Protein AF-A0A8S3W5F3-F1 (afdb_monomer)

Solvent-accessible surface area (backbone atoms only — not comparable to full-atom values): 9798 Å² total; per-residue (Å²): 136,84,50,76,42,64,75,57,89,51,66,69,53,31,50,52,40,45,51,46,47,21,62,33,65,76,32,86,85,64,74,81,56,98,83,39,64,45,53,52,84,30,39,57,70,90,41,45,46,70,46,100,84,68,50,79,43,72,46,90,80,61,59,65,74,47,73,80,44,84,74,94,77,76,85,91,75,77,82,85,77,89,76,90,74,84,86,82,89,80,86,87,83,91,84,91,84,81,88,82,88,87,78,86,87,87,85,83,82,86,84,85,88,85,79,89,84,80,89,81,88,86,88,81,90,80,91,81,91,80,80,91,86,130

InterPro domains:
  IPR006612 THAP-type zinc finger [PF05485] (5-64)
  IPR00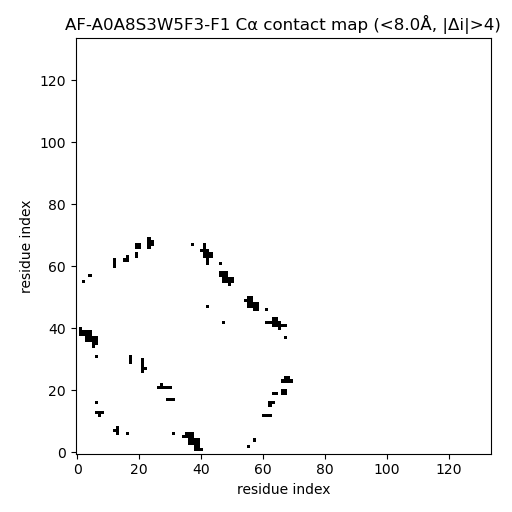6612 THAP-type zinc finger [PS50950] (1-67)
  IPR006612 THAP-type zinc finger [SM00692] (4-72)
  IPR026516 THAP domain-containing protein 1/10 [PTHR46600] (5-111)

Radius of gyration: 31.36 Å; Cα contacts (8 Å, |Δi|>4): 86; chains: 1; bounding box: 31×104×74 Å

Secondary structure (DSSP, 8-state):
---EEEPPSSHHHHHHHHHHHHHHHT-TT----TT-EEEGGGS-GGGEEE-TTS-EEEPTT----S-SS--S--------------------------------------------------------------

Structure (mmCIF, N/CA/C/O backbone):
data_AF-A0A8S3W5F3-F1
#
_entry.id   AF-A0A8S3W5F3-F1
#
loop_
_atom_site.group_PDB
_atom_site.id
_atom_site.type_symbol
_atom_site.label_atom_id
_atom_site.label_alt_id
_atom_site.label_comp_id
_atom_site.label_asym_id
_atom_site.label_entity_id
_atom_site.label_seq_id
_atom_site.pdbx_PDB_ins_code
_atom_site.Cartn_x
_atom_site.Cartn_y
_atom_site.Cartn_z
_atom_site.occupancy
_atom_site.B_iso_or_equiv
_atom_site.auth_seq_id
_atom_site.auth_comp_id
_atom_site.auth_asym_id
_atom_site.auth_atom_id
_atom_site.pdbx_PDB_model_num
ATOM 1 N N . MET A 1 1 ? 7.568 0.362 19.322 1.00 64.50 1 MET A N 1
ATOM 2 C CA . MET A 1 1 ? 7.211 -0.953 18.745 1.00 64.50 1 MET A CA 1
ATOM 3 C C . MET A 1 1 ? 6.648 -0.724 17.354 1.00 64.50 1 MET A C 1
ATOM 5 O O . MET A 1 1 ? 5.759 0.108 17.210 1.00 64.50 1 MET A O 1
ATOM 9 N N . PHE A 1 2 ? 7.200 -1.380 16.338 1.00 82.56 2 PHE A N 1
ATOM 10 C CA . PHE A 1 2 ? 6.720 -1.252 14.961 1.00 82.56 2 PHE A CA 1
ATOM 11 C C . PHE A 1 2 ? 5.567 -2.232 14.721 1.00 82.56 2 PHE A C 1
ATOM 13 O O . PHE A 1 2 ? 5.561 -3.313 15.300 1.00 82.56 2 PHE A O 1
ATOM 20 N N . ALA A 1 3 ? 4.583 -1.847 13.906 1.00 89.94 3 ALA A N 1
ATOM 21 C CA . ALA A 1 3 ? 3.562 -2.771 13.407 1.00 89.94 3 ALA A CA 1
ATOM 22 C C . ALA A 1 3 ? 3.916 -3.195 11.977 1.00 89.94 3 ALA A C 1
ATOM 24 O O . ALA A 1 3 ? 4.523 -2.415 11.245 1.00 89.94 3 ALA A O 1
ATOM 25 N N . TRP A 1 4 ? 3.529 -4.404 11.574 1.00 92.50 4 TRP A N 1
ATOM 26 C CA . TRP A 1 4 ? 3.775 -4.942 10.234 1.00 92.50 4 TRP A CA 1
ATOM 27 C C . TRP A 1 4 ? 2.449 -5.139 9.511 1.00 92.50 4 TRP A C 1
ATOM 29 O O . TRP A 1 4 ? 1.541 -5.782 10.037 1.00 92.50 4 TRP A O 1
ATOM 39 N N . TYR A 1 5 ? 2.347 -4.598 8.302 1.00 93.44 5 TYR A N 1
ATOM 40 C CA . TYR A 1 5 ? 1.150 -4.672 7.475 1.00 93.44 5 TYR A CA 1
ATOM 41 C C . TYR A 1 5 ? 1.417 -5.524 6.243 1.00 93.44 5 TYR A C 1
ATOM 43 O O . TYR A 1 5 ? 2.363 -5.267 5.500 1.00 93.44 5 TYR A O 1
ATOM 51 N N . ARG A 1 6 ? 0.579 -6.541 6.033 1.00 94.88 6 ARG A N 1
ATOM 52 C CA . ARG A 1 6 ? 0.572 -7.331 4.798 1.00 94.88 6 ARG A CA 1
ATOM 53 C C . ARG A 1 6 ? -0.024 -6.518 3.658 1.00 94.88 6 ARG A C 1
ATOM 55 O O . ARG A 1 6 ? -0.775 -5.570 3.892 1.00 94.88 6 ARG A O 1
ATOM 62 N N . PHE A 1 7 ? 0.288 -6.937 2.439 1.00 94.88 7 PHE A N 1
ATOM 63 C CA . PHE A 1 7 ? -0.340 -6.377 1.254 1.00 94.88 7 PHE A CA 1
ATOM 64 C C . PHE A 1 7 ? -1.867 -6.561 1.309 1.00 94.88 7 PHE A C 1
ATOM 66 O O . PHE A 1 7 ? -2.346 -7.614 1.743 1.00 94.88 7 PHE A O 1
ATOM 73 N N . PRO A 1 8 ? -2.639 -5.532 0.924 1.00 93.69 8 PRO A N 1
ATOM 74 C CA . PRO A 1 8 ? -4.093 -5.581 0.964 1.00 93.69 8 PRO A CA 1
ATOM 75 C C . PRO A 1 8 ? -4.650 -6.516 -0.115 1.00 93.69 8 PRO A C 1
ATOM 77 O O . PRO A 1 8 ? -4.033 -6.712 -1.155 1.00 93.69 8 PRO A O 1
ATOM 80 N N . ALA A 1 9 ? -5.846 -7.056 0.124 1.00 92.94 9 ALA A N 1
ATOM 81 C CA . ALA A 1 9 ? -6.561 -7.882 -0.855 1.00 92.94 9 ALA A CA 1
ATOM 82 C C . ALA A 1 9 ? -7.166 -7.062 -2.008 1.00 92.94 9 ALA A C 1
ATOM 84 O O . ALA A 1 9 ? -7.471 -7.611 -3.062 1.00 92.94 9 ALA A O 1
ATOM 85 N N . ASP A 1 10 ? -7.366 -5.758 -1.799 1.00 95.56 10 ASP A N 1
ATOM 86 C CA . ASP A 1 10 ? -7.850 -4.859 -2.842 1.00 95.56 10 ASP A CA 1
ATOM 87 C C . ASP A 1 10 ? -6.776 -4.706 -3.936 1.00 95.56 10 ASP A C 1
ATOM 89 O O . ASP A 1 10 ? -5.669 -4.255 -3.618 1.00 95.56 10 ASP A O 1
ATOM 93 N N . PRO A 1 11 ? -7.077 -5.051 -5.203 1.00 95.38 11 PRO A N 1
ATOM 94 C CA . PRO A 1 11 ? -6.079 -5.085 -6.269 1.00 95.38 11 PRO A CA 1
ATOM 95 C C . PRO A 1 11 ? -5.517 -3.695 -6.587 1.00 95.38 11 PRO A C 1
ATOM 97 O O . PRO A 1 11 ? -4.331 -3.559 -6.875 1.00 95.38 11 PRO A O 1
ATOM 100 N N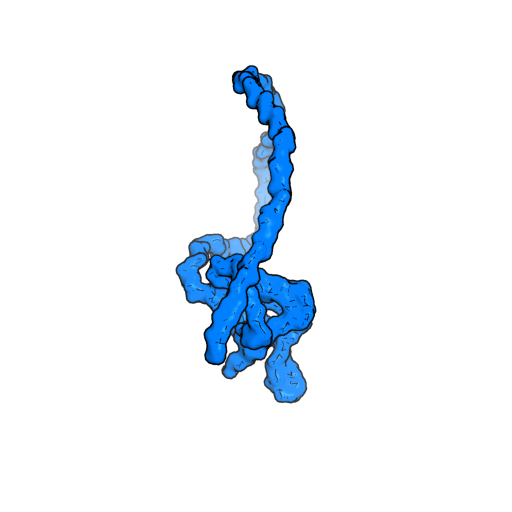 . VAL A 1 12 ? -6.327 -2.642 -6.458 1.00 96.12 12 VAL A N 1
ATOM 101 C CA . VAL A 1 12 ? -5.905 -1.269 -6.760 1.00 96.12 12 VAL A CA 1
ATOM 102 C C . VAL A 1 12 ? -4.904 -0.789 -5.716 1.00 96.12 12 VAL A C 1
ATOM 104 O O . VAL A 1 12 ? -3.864 -0.214 -6.044 1.00 96.12 12 VAL A O 1
ATOM 107 N N . ILE A 1 13 ? -5.190 -1.021 -4.436 1.00 95.75 13 ILE A N 1
ATOM 108 C CA . ILE A 1 13 ? -4.268 -0.629 -3.365 1.00 95.75 13 ILE A CA 1
ATOM 109 C C . ILE A 1 13 ? -3.026 -1.526 -3.371 1.00 95.75 13 ILE A C 1
ATOM 111 O O . ILE A 1 13 ? -1.918 -1.034 -3.151 1.00 95.75 13 ILE A O 1
ATOM 115 N N . PHE A 1 14 ? -3.183 -2.810 -3.694 1.00 95.38 14 PHE A N 1
ATOM 116 C CA . PHE A 1 14 ? -2.081 -3.753 -3.858 1.00 95.38 14 PHE A CA 1
ATOM 117 C C . PHE A 1 14 ? -1.086 -3.295 -4.931 1.00 95.38 14 PHE A C 1
ATOM 119 O O . PHE A 1 14 ? 0.123 -3.262 -4.683 1.00 95.38 14 PHE A O 1
ATOM 126 N N . GLU A 1 15 ? -1.577 -2.887 -6.103 1.00 95.69 15 GLU A N 1
ATOM 127 C CA . GLU A 1 15 ? -0.740 -2.357 -7.182 1.00 95.69 15 GLU A CA 1
ATOM 128 C C . GLU A 1 15 ? -0.024 -1.075 -6.760 1.00 95.69 15 GLU A C 1
ATOM 130 O O . GLU A 1 15 ? 1.174 -0.935 -7.003 1.00 95.69 15 GLU A O 1
ATOM 135 N N . ARG A 1 16 ? -0.708 -0.168 -6.051 1.00 95.25 16 ARG A N 1
ATOM 136 C CA . ARG A 1 16 ? -0.089 1.065 -5.534 1.00 95.25 16 ARG A CA 1
ATOM 137 C C . ARG A 1 16 ? 1.051 0.776 -4.564 1.00 95.25 16 ARG A C 1
ATOM 139 O O . ARG A 1 16 ? 2.107 1.400 -4.658 1.00 95.25 16 ARG A O 1
ATOM 146 N N . TRP A 1 17 ? 0.861 -0.170 -3.645 1.00 95.44 17 TRP A N 1
ATOM 147 C CA . TRP A 1 17 ? 1.924 -0.593 -2.732 1.00 95.44 17 TRP A CA 1
ATOM 148 C C . TRP A 1 17 ? 3.084 -1.209 -3.507 1.00 95.44 17 TRP A C 1
ATOM 150 O O . TRP A 1 17 ? 4.234 -0.841 -3.285 1.00 95.44 17 TRP A O 1
ATOM 160 N N . THR A 1 18 ? 2.780 -2.096 -4.454 1.00 94.69 18 THR A N 1
ATOM 161 C CA . THR A 1 18 ? 3.783 -2.776 -5.280 1.00 94.69 18 THR A CA 1
ATOM 162 C C . THR A 1 18 ? 4.607 -1.772 -6.079 1.00 94.69 18 THR A C 1
ATOM 164 O O . THR A 1 18 ? 5.832 -1.833 -6.050 1.00 94.69 18 THR A O 1
ATOM 167 N N . ALA A 1 19 ? 3.963 -0.792 -6.714 1.00 93.56 19 ALA A N 1
ATOM 168 C CA . ALA A 1 19 ? 4.633 0.273 -7.449 1.00 93.56 19 ALA A CA 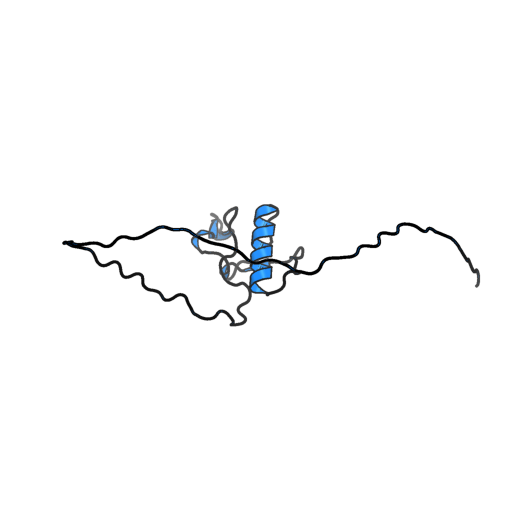1
ATOM 169 C C . ALA A 1 19 ? 5.577 1.088 -6.552 1.00 93.56 19 ALA A C 1
ATOM 171 O O . ALA A 1 19 ? 6.717 1.342 -6.934 1.00 93.56 19 ALA A O 1
ATOM 172 N N . LYS A 1 20 ? 5.147 1.439 -5.332 1.00 92.81 20 LYS A N 1
ATOM 173 C CA . LYS A 1 20 ? 5.998 2.144 -4.358 1.00 92.81 20 LYS A CA 1
ATOM 174 C C . LYS A 1 20 ? 7.212 1.320 -3.937 1.00 92.81 20 LYS A C 1
ATOM 176 O O . LYS A 1 20 ? 8.301 1.874 -3.788 1.00 92.81 20 LYS A O 1
ATOM 181 N N . VAL A 1 21 ? 7.044 0.010 -3.773 1.00 92.25 21 VAL A N 1
ATOM 182 C CA . VAL A 1 21 ? 8.147 -0.886 -3.414 1.00 92.25 21 VAL A CA 1
ATOM 183 C C . VAL A 1 21 ? 9.129 -1.033 -4.567 1.00 92.25 21 VAL A C 1
ATOM 185 O O . VAL A 1 21 ? 10.324 -0.865 -4.350 1.00 92.25 21 VAL A O 1
ATOM 188 N N . ARG A 1 22 ? 8.638 -1.277 -5.787 1.00 92.38 22 ARG A N 1
ATOM 189 C CA . ARG A 1 22 ? 9.465 -1.356 -7.000 1.00 92.38 22 ARG A CA 1
ATOM 190 C C . ARG A 1 22 ? 10.274 -0.084 -7.206 1.00 92.38 22 ARG A C 1
ATOM 192 O O . ARG A 1 22 ? 11.466 -0.168 -7.463 1.00 92.38 22 ARG A O 1
ATOM 199 N N . LEU A 1 23 ? 9.636 1.075 -7.026 1.00 90.00 23 LEU A N 1
ATOM 200 C CA . LEU A 1 23 ? 10.304 2.371 -7.104 1.00 90.00 23 LEU A CA 1
ATOM 201 C C . LEU A 1 23 ? 11.389 2.506 -6.032 1.00 90.00 23 LEU A C 1
ATOM 203 O O . LEU A 1 23 ? 12.499 2.905 -6.345 1.00 90.00 23 LEU A O 1
ATOM 207 N N . SER A 1 24 ? 11.090 2.128 -4.786 1.00 89.06 24 SER A N 1
ATOM 208 C CA . SER A 1 24 ? 12.064 2.206 -3.687 1.00 89.06 24 SER A CA 1
ATOM 209 C C . SER A 1 24 ? 13.250 1.253 -3.865 1.00 89.06 24 SER A C 1
ATOM 211 O O . SER A 1 24 ? 14.315 1.510 -3.325 1.00 89.06 24 SER A O 1
ATOM 213 N N . ARG A 1 25 ? 13.056 0.126 -4.560 1.00 88.62 25 ARG A N 1
ATOM 214 C CA . ARG A 1 25 ? 14.089 -0.892 -4.811 1.00 88.62 25 ARG A CA 1
ATOM 215 C C . ARG A 1 25 ? 14.815 -0.716 -6.140 1.00 88.62 25 ARG A C 1
ATOM 217 O O . ARG A 1 25 ? 15.728 -1.485 -6.408 1.00 88.62 25 ARG A O 1
ATOM 224 N N . GLU A 1 26 ? 14.348 0.205 -6.983 1.00 89.44 26 GLU A N 1
ATOM 225 C CA . GLU A 1 26 ? 14.764 0.324 -8.387 1.00 89.44 26 GLU A CA 1
ATOM 226 C C . GLU A 1 26 ? 14.619 -1.003 -9.165 1.00 89.44 26 GLU A C 1
ATOM 228 O O . GLU A 1 26 ? 15.349 -1.300 -10.106 1.00 89.44 26 GLU A O 1
ATOM 233 N N . GLU A 1 27 ? 13.633 -1.820 -8.783 1.00 91.50 27 GLU A N 1
ATOM 234 C CA . GLU A 1 27 ? 13.462 -3.193 -9.261 1.00 91.50 27 GLU A CA 1
ATOM 235 C C . GLU A 1 27 ? 12.060 -3.364 -9.856 1.00 91.50 27 GLU A C 1
ATOM 237 O O . GLU A 1 27 ? 11.089 -3.671 -9.163 1.00 91.50 27 GLU A O 1
ATOM 242 N N . SER A 1 28 ? 11.931 -3.138 -11.165 1.00 91.44 28 SER A N 1
ATOM 243 C CA . SER A 1 28 ? 10.635 -3.118 -11.868 1.00 91.44 28 SER A CA 1
ATOM 244 C C . SER A 1 28 ? 9.918 -4.472 -11.906 1.00 91.44 28 SER A C 1
ATOM 246 O O . SER A 1 28 ? 8.690 -4.521 -11.991 1.00 91.44 28 SER A O 1
ATOM 248 N N . TRP A 1 29 ? 10.672 -5.566 -11.825 1.00 92.31 29 TRP A N 1
ATOM 249 C CA . TRP A 1 29 ? 10.181 -6.944 -11.891 1.00 92.31 29 TRP A CA 1
ATOM 250 C C . TRP A 1 29 ? 9.812 -7.524 -10.522 1.00 92.31 29 TRP A C 1
ATOM 252 O O . TRP A 1 29 ? 9.277 -8.631 -10.441 1.00 92.31 29 TRP A O 1
ATOM 262 N N . TRP A 1 30 ? 10.076 -6.793 -9.436 1.00 94.12 30 TRP A N 1
ATOM 263 C CA . TRP A 1 30 ? 9.765 -7.262 -8.095 1.00 94.12 30 TRP A CA 1
ATOM 264 C C . TRP A 1 30 ? 8.260 -7.435 -7.888 1.00 94.12 30 TRP A C 1
ATOM 266 O O . TRP A 1 30 ? 7.464 -6.581 -8.280 1.00 94.12 30 TRP A O 1
ATOM 276 N N . ASN A 1 31 ? 7.868 -8.502 -7.197 1.00 94.00 31 ASN A N 1
ATOM 277 C CA . ASN A 1 31 ? 6.496 -8.707 -6.755 1.00 94.00 31 ASN A CA 1
ATOM 278 C C . ASN A 1 31 ? 6.450 -9.134 -5.285 1.00 94.00 31 ASN A C 1
ATOM 280 O O . ASN A 1 31 ? 7.304 -9.913 -4.843 1.00 94.00 31 ASN A O 1
ATOM 284 N N . PRO A 1 32 ? 5.440 -8.671 -4.529 1.00 93.56 32 PRO A N 1
ATOM 285 C CA . PRO A 1 32 ? 5.232 -9.135 -3.169 1.00 93.56 32 PRO A CA 1
ATOM 286 C C . PRO A 1 32 ? 4.861 -10.622 -3.162 1.00 93.56 32 PRO A C 1
ATOM 288 O O . PRO A 1 32 ? 4.101 -11.105 -4.000 1.00 93.56 32 PRO A O 1
ATOM 291 N N . ARG A 1 33 ? 5.396 -11.350 -2.183 1.00 92.88 33 ARG A N 1
ATOM 292 C CA . ARG A 1 33 ? 4.980 -12.716 -1.842 1.00 92.88 33 ARG A CA 1
ATOM 293 C C . ARG A 1 33 ? 3.873 -12.668 -0.788 1.00 92.88 33 ARG A C 1
ATOM 295 O O . ARG A 1 33 ? 3.624 -11.627 -0.186 1.00 92.88 33 ARG A O 1
ATOM 302 N N . GLU A 1 34 ? 3.270 -13.817 -0.495 1.00 89.81 34 GLU A N 1
ATOM 303 C CA . GLU A 1 34 ? 2.192 -13.954 0.501 1.00 89.81 34 GLU A CA 1
ATOM 304 C C . GLU A 1 34 ? 2.543 -13.362 1.881 1.00 89.81 34 GLU A C 1
ATOM 306 O O . GLU A 1 34 ? 1.696 -12.805 2.580 1.00 89.81 34 GLU A O 1
ATOM 311 N N . HIS A 1 35 ? 3.816 -13.443 2.270 1.00 91.06 35 HIS A N 1
ATOM 312 C CA . HIS A 1 35 ? 4.309 -12.946 3.556 1.00 91.06 35 HIS A CA 1
ATOM 313 C C . HIS A 1 35 ? 5.074 -11.622 3.447 1.00 91.06 35 HIS A C 1
ATOM 315 O O . HIS A 1 35 ? 5.740 -11.216 4.398 1.00 91.06 35 HIS A O 1
ATOM 321 N N . SER A 1 36 ? 4.996 -10.933 2.306 1.00 92.50 36 SER A N 1
ATOM 322 C CA . SER A 1 36 ? 5.566 -9.595 2.178 1.00 92.50 36 SER A CA 1
ATOM 323 C C . SER A 1 36 ? 4.817 -8.620 3.085 1.00 92.50 36 SER A C 1
ATOM 325 O O . SER A 1 36 ? 3.588 -8.528 3.062 1.00 92.50 36 SER A O 1
ATOM 327 N N . VAL A 1 37 ? 5.579 -7.891 3.898 1.00 94.06 37 VAL A N 1
ATOM 328 C CA . VAL A 1 37 ? 5.058 -6.929 4.870 1.00 94.06 37 VAL A CA 1
ATOM 329 C C . VAL A 1 37 ? 5.797 -5.604 4.775 1.00 94.06 37 VAL A C 1
ATOM 331 O O . VAL A 1 37 ? 6.974 -5.559 4.428 1.00 94.06 37 VAL A O 1
ATOM 334 N N . ILE A 1 38 ? 5.100 -4.531 5.131 1.00 93.38 38 ILE A N 1
ATOM 335 C CA . ILE A 1 38 ? 5.644 -3.180 5.251 1.00 93.38 38 ILE A CA 1
ATOM 336 C C . ILE A 1 38 ? 5.455 -2.727 6.697 1.00 93.38 38 ILE A C 1
ATOM 338 O O . ILE A 1 38 ? 4.379 -2.894 7.275 1.00 93.38 38 ILE A O 1
ATOM 342 N N . CYS A 1 39 ? 6.503 -2.177 7.310 1.00 91.81 39 CYS A N 1
ATOM 343 C CA . CYS A 1 39 ? 6.402 -1.691 8.681 1.00 91.81 39 CYS A CA 1
ATOM 344 C C . CYS A 1 39 ? 5.631 -0.360 8.760 1.00 91.81 39 CYS A C 1
ATOM 346 O O . CYS A 1 39 ? 5.559 0.408 7.800 1.00 91.81 39 CYS A O 1
ATOM 348 N N . SER A 1 40 ? 5.072 -0.050 9.929 1.00 91.88 40 SER A N 1
ATOM 349 C CA . SER A 1 40 ? 4.237 1.136 10.130 1.00 91.88 40 SER A CA 1
ATOM 350 C C . SER A 1 40 ? 4.945 2.468 9.896 1.00 91.88 40 SER A C 1
ATOM 352 O O . SER A 1 40 ? 4.263 3.471 9.754 1.00 91.88 40 SER A O 1
ATOM 354 N N . ASN A 1 41 ? 6.281 2.490 9.886 1.00 91.12 41 ASN A N 1
ATOM 355 C CA . ASN A 1 41 ? 7.078 3.704 9.687 1.00 91.12 41 ASN A CA 1
ATOM 356 C C . ASN A 1 41 ? 7.041 4.225 8.241 1.00 91.12 41 ASN A C 1
ATOM 358 O O . ASN A 1 41 ? 7.487 5.334 7.966 1.00 91.12 41 ASN A O 1
ATOM 362 N N . HIS A 1 42 ? 6.542 3.413 7.308 1.00 92.75 42 HIS A N 1
ATOM 363 C CA . HIS A 1 42 ? 6.448 3.797 5.902 1.00 92.75 42 HIS A CA 1
ATOM 364 C C . HIS A 1 42 ? 5.096 4.407 5.517 1.00 92.75 42 HIS A C 1
ATOM 366 O O . HIS A 1 42 ? 4.897 4.789 4.364 1.00 92.75 42 HIS A O 1
ATOM 372 N N . PHE A 1 43 ? 4.174 4.501 6.474 1.00 92.19 43 PHE A N 1
ATOM 373 C CA . PHE A 1 43 ? 2.866 5.125 6.316 1.00 92.19 43 PHE A CA 1
ATOM 374 C C . PHE A 1 43 ? 2.833 6.431 7.101 1.00 92.19 43 PHE A C 1
ATOM 376 O O . PHE A 1 43 ? 3.508 6.548 8.125 1.00 92.19 43 PHE A O 1
ATOM 383 N N . ASN A 1 44 ? 2.018 7.387 6.656 1.00 91.75 44 ASN A N 1
ATOM 384 C CA . ASN A 1 44 ? 1.787 8.589 7.445 1.00 91.75 44 ASN A CA 1
ATOM 385 C C . ASN A 1 44 ? 1.079 8.230 8.748 1.00 91.75 44 ASN A C 1
ATOM 387 O O . ASN A 1 44 ? 0.236 7.331 8.791 1.00 91.75 44 ASN A O 1
ATOM 391 N N . GLU A 1 45 ? 1.354 8.988 9.802 1.00 91.25 45 GLU A N 1
ATOM 392 C CA . GLU A 1 45 ? 0.646 8.826 11.072 1.00 91.25 45 GLU A CA 1
ATOM 393 C C . GLU A 1 45 ? -0.857 9.086 10.923 1.00 91.25 45 GLU A C 1
ATOM 395 O O . GLU A 1 45 ? -1.652 8.406 11.561 1.00 91.25 45 GLU A O 1
ATOM 400 N N . SER A 1 46 ? -1.256 9.978 10.010 1.00 93.25 46 SER A N 1
ATOM 401 C CA . SER A 1 46 ? -2.661 10.247 9.674 1.00 93.25 46 SER A CA 1
ATOM 402 C C . SER A 1 46 ? -3.383 9.059 9.027 1.00 93.25 46 SER A C 1
ATOM 404 O O . SER A 1 46 ? -4.606 8.965 9.106 1.00 93.25 46 SER A O 1
ATOM 406 N N . ASP A 1 47 ? -2.640 8.137 8.411 1.00 93.50 47 ASP A N 1
ATOM 407 C CA . ASP A 1 47 ? -3.182 6.917 7.803 1.00 93.50 47 ASP A CA 1
ATOM 408 C C . ASP A 1 47 ? -3.281 5.760 8.810 1.00 93.50 47 ASP A C 1
ATOM 410 O O . ASP A 1 47 ? -3.729 4.660 8.476 1.00 93.50 47 ASP A O 1
ATOM 414 N N . LEU A 1 48 ? -2.840 5.983 10.048 1.00 93.50 48 LEU A N 1
ATOM 415 C CA . LEU A 1 48 ? -2.778 4.995 11.110 1.00 93.50 48 LEU A CA 1
ATOM 416 C C . LEU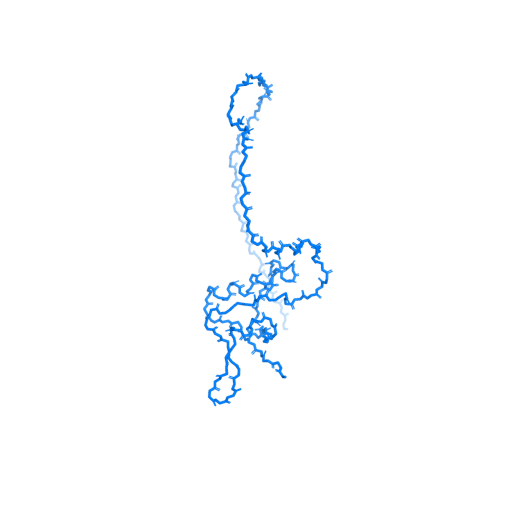 A 1 48 ? -3.745 5.380 12.226 1.00 93.50 48 LEU A C 1
ATOM 418 O O . LEU A 1 48 ? -3.795 6.520 12.671 1.00 93.50 48 LEU A O 1
ATOM 422 N N . TYR A 1 49 ? -4.488 4.405 12.736 1.00 94.06 49 TYR A N 1
ATOM 423 C CA . TYR A 1 49 ? -5.404 4.626 13.852 1.00 94.06 49 TYR A CA 1
ATOM 424 C C . TYR A 1 49 ? -5.324 3.489 14.861 1.00 94.06 49 TYR A C 1
ATOM 426 O O . TYR A 1 49 ? -4.987 2.349 14.529 1.00 94.06 49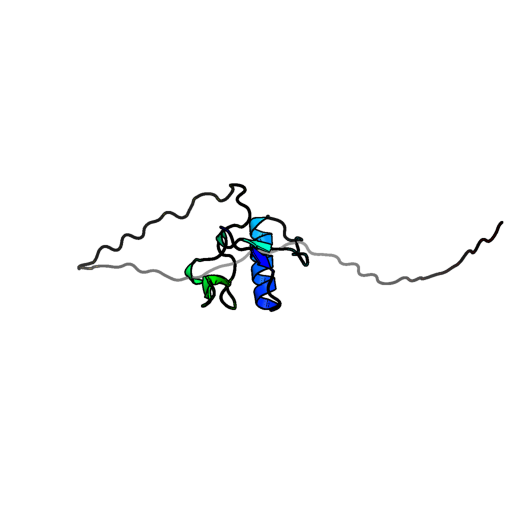 TYR A O 1
ATOM 434 N N . PHE A 1 50 ? -5.645 3.792 16.114 1.00 93.44 50 PHE A N 1
ATOM 435 C CA . PHE A 1 50 ? -5.748 2.789 17.164 1.00 93.44 50 PHE A CA 1
ATOM 436 C C . PHE A 1 50 ? -7.192 2.323 17.302 1.00 93.44 50 PHE A C 1
ATOM 438 O O . PHE A 1 50 ? -8.137 3.110 17.322 1.00 93.44 50 PHE A O 1
ATOM 445 N N . THR A 1 51 ? -7.369 1.012 17.398 1.00 93.31 51 THR A N 1
ATOM 446 C CA . THR A 1 51 ? -8.658 0.425 17.776 1.00 93.31 51 THR A CA 1
ATOM 447 C C . THR A 1 51 ? -8.907 0.602 19.273 1.00 93.31 51 THR A C 1
ATOM 449 O O . THR A 1 51 ? -7.974 0.836 20.039 1.00 93.31 51 THR A O 1
ATOM 452 N N . LYS A 1 52 ? -10.155 0.400 19.719 1.00 93.00 52 LYS A N 1
ATOM 453 C CA . LYS A 1 52 ? -10.514 0.421 21.151 1.00 93.00 52 LYS A CA 1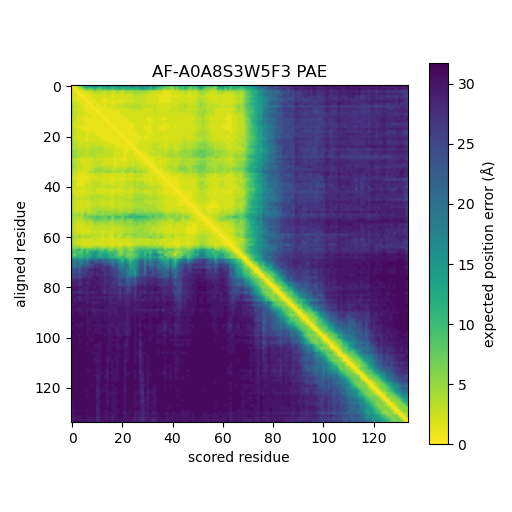
ATOM 454 C C . LYS A 1 52 ? -9.657 -0.528 22.009 1.00 93.00 52 LYS A C 1
ATOM 456 O O . LYS A 1 52 ? -9.484 -0.277 23.191 1.00 93.00 52 LYS A O 1
ATOM 461 N N . GLY A 1 53 ? -9.115 -1.593 21.411 1.00 90.81 53 GLY A N 1
ATOM 462 C CA . GLY A 1 53 ? -8.219 -2.554 22.064 1.00 90.81 53 GLY A CA 1
ATOM 463 C C . GLY A 1 53 ? -6.724 -2.237 21.940 1.00 90.81 53 GLY A C 1
ATOM 464 O O . GLY A 1 53 ? -5.910 -3.124 22.157 1.00 90.81 53 GLY A O 1
ATOM 465 N N . GLY A 1 54 ? -6.338 -1.030 21.514 1.00 88.94 54 GLY A N 1
ATOM 466 C CA . GLY A 1 54 ? -4.932 -0.613 21.427 1.00 88.94 54 GLY A CA 1
ATOM 467 C C . GLY A 1 54 ? -4.151 -1.163 20.226 1.00 88.94 54 GLY A C 1
ATOM 468 O O . GLY A 1 54 ? -2.977 -0.843 20.060 1.00 88.94 54 GLY A O 1
ATOM 469 N N . LEU A 1 55 ? -4.778 -1.949 19.341 1.00 89.50 55 LEU A N 1
ATOM 470 C CA . LEU A 1 55 ? -4.125 -2.415 18.115 1.00 89.50 55 LEU A CA 1
ATOM 471 C C . LEU A 1 55 ? -4.065 -1.288 17.078 1.00 89.50 55 LEU A C 1
ATOM 473 O O . LEU A 1 55 ? -5.109 -0.738 16.712 1.00 89.50 55 LEU A O 1
ATOM 477 N N . LYS A 1 56 ? -2.857 -0.999 16.583 1.00 92.12 56 LYS A N 1
ATOM 478 C CA . LYS A 1 56 ? -2.599 -0.058 15.487 1.00 92.12 56 LYS A CA 1
ATOM 479 C C . LYS A 1 56 ? -3.036 -0.686 14.158 1.00 92.12 56 LYS A C 1
ATOM 481 O O . LYS A 1 56 ? -2.596 -1.780 13.804 1.00 92.12 56 LYS A O 1
ATOM 486 N N . ARG A 1 57 ? -3.942 -0.019 13.451 1.00 93.06 57 ARG A N 1
ATOM 487 C CA . ARG A 1 57 ? -4.497 -0.419 12.154 1.00 93.06 57 ARG A CA 1
ATOM 488 C C . ARG A 1 57 ? -4.166 0.646 11.118 1.00 93.06 57 ARG A C 1
ATOM 490 O O . ARG A 1 57 ? -3.916 1.801 11.453 1.00 93.06 57 ARG A O 1
ATOM 497 N N . LEU A 1 58 ? -4.210 0.234 9.861 1.00 94.19 58 LEU A N 1
ATOM 498 C CA . LEU A 1 58 ? -4.048 1.112 8.718 1.00 94.19 58 LEU A CA 1
ATOM 499 C C . LEU A 1 58 ? -5.422 1.459 8.124 1.00 94.19 58 LEU A C 1
ATOM 501 O O . LEU A 1 58 ? -6.299 0.592 8.033 1.00 94.19 58 LEU A O 1
ATOM 505 N N . CYS A 1 59 ? -5.618 2.721 7.747 1.00 93.81 59 CYS A N 1
ATOM 506 C CA . CYS A 1 59 ? -6.802 3.200 7.044 1.00 93.81 59 CYS A CA 1
ATOM 507 C C . CYS A 1 59 ? -7.002 2.455 5.718 1.00 93.81 59 CYS A C 1
ATOM 509 O O . CYS A 1 59 ? -6.052 2.032 5.054 1.00 93.81 59 CYS A O 1
ATOM 511 N N . LYS A 1 60 ? -8.267 2.299 5.309 1.00 92.06 60 LYS A N 1
ATOM 512 C CA . LYS A 1 60 ? -8.589 1.698 4.010 1.00 92.06 60 LYS A CA 1
ATOM 513 C C . LYS A 1 60 ? -8.039 2.591 2.900 1.00 92.06 60 LYS A C 1
ATOM 515 O O . LYS A 1 60 ? -8.308 3.785 2.884 1.00 92.06 60 LYS A O 1
ATOM 520 N N . GLY A 1 61 ? -7.285 2.001 1.980 1.00 92.38 61 GLY A N 1
ATOM 521 C CA . GLY A 1 61 ? -6.713 2.726 0.847 1.00 92.38 61 GLY A CA 1
ATOM 522 C C . GLY A 1 61 ? -5.428 3.496 1.139 1.00 92.38 61 GLY A C 1
ATOM 523 O O . GLY A 1 61 ? -4.878 4.085 0.212 1.00 92.38 61 GLY A O 1
ATOM 524 N N . ALA A 1 62 ? -4.919 3.463 2.373 1.00 94.69 62 ALA A N 1
ATOM 525 C CA . ALA A 1 62 ? -3.618 4.035 2.682 1.00 94.69 62 ALA A CA 1
ATOM 526 C C . ALA A 1 62 ? -2.512 3.353 1.866 1.00 94.69 62 ALA A C 1
ATOM 528 O O . ALA A 1 62 ? -2.535 2.139 1.642 1.00 94.69 62 ALA A O 1
ATOM 529 N N . VAL A 1 63 ? -1.531 4.141 1.437 1.00 94.44 63 VAL A N 1
ATOM 530 C CA . VAL A 1 63 ? -0.409 3.705 0.597 1.00 94.44 63 VAL A CA 1
ATOM 531 C C . VAL A 1 63 ? 0.894 4.152 1.259 1.00 94.44 63 VAL A C 1
ATOM 533 O O . VAL A 1 63 ? 0.922 5.268 1.783 1.00 94.44 63 VAL A O 1
ATOM 536 N N . PRO A 1 64 ? 1.971 3.342 1.234 1.00 93.00 64 PRO A N 1
ATOM 537 C CA . PRO A 1 64 ? 3.266 3.764 1.747 1.00 93.00 64 PRO A CA 1
ATOM 538 C C . PRO A 1 64 ? 3.744 5.038 1.041 1.00 93.00 64 PRO A C 1
ATOM 540 O O . PRO A 1 64 ? 3.742 5.104 -0.193 1.00 93.00 64 PRO A O 1
ATOM 543 N N . GLN A 1 65 ? 4.143 6.045 1.815 1.00 86.00 65 GLN A N 1
ATOM 544 C CA . GLN A 1 65 ? 4.638 7.320 1.280 1.00 86.00 65 GLN A CA 1
ATOM 545 C C . GLN A 1 65 ? 6.154 7.442 1.378 1.00 86.00 65 GLN A C 1
ATOM 547 O O . GLN A 1 65 ? 6.771 8.043 0.502 1.00 86.00 65 GLN A O 1
ATOM 552 N N . ASN A 1 66 ? 6.757 6.833 2.398 1.00 77.19 66 ASN A N 1
ATOM 553 C CA . ASN A 1 66 ? 8.190 6.952 2.634 1.00 77.19 66 ASN A CA 1
ATOM 554 C C . ASN A 1 66 ? 8.934 5.891 1.819 1.00 77.19 66 ASN A C 1
ATOM 556 O O . ASN A 1 66 ? 8.428 4.778 1.642 1.00 77.19 66 ASN A O 1
ATOM 560 N N . ALA A 1 67 ? 10.147 6.215 1.364 1.00 71.81 67 ALA A N 1
ATOM 561 C CA . ALA A 1 67 ? 11.014 5.249 0.700 1.00 71.81 67 ALA A CA 1
ATOM 562 C C . ALA A 1 67 ? 11.176 4.001 1.585 1.00 71.81 67 ALA A C 1
ATOM 564 O O . ALA A 1 67 ? 11.507 4.093 2.771 1.00 71.81 67 ALA A O 1
ATOM 565 N N . LEU A 1 68 ? 10.871 2.831 1.019 1.00 75.56 68 LEU A N 1
ATOM 566 C CA . LEU A 1 68 ? 10.923 1.562 1.752 1.00 75.56 68 LEU A CA 1
ATOM 567 C C . LEU A 1 68 ? 12.355 1.058 1.927 1.00 75.56 68 LEU A C 1
ATOM 569 O O . LEU A 1 68 ? 12.650 0.342 2.879 1.00 75.56 68 LEU A O 1
ATOM 573 N N . PHE A 1 69 ? 13.230 1.460 1.011 1.00 67.75 69 PHE A N 1
ATOM 574 C CA . PHE A 1 69 ? 14.643 1.141 0.999 1.00 67.75 69 PHE A CA 1
ATOM 575 C C . PHE A 1 69 ? 15.374 2.459 0.773 1.00 67.75 69 PHE A C 1
ATOM 577 O O . PHE A 1 69 ? 15.264 3.071 -0.282 1.00 67.75 69 PHE A O 1
ATOM 584 N N . LEU A 1 70 ? 16.048 2.943 1.809 1.00 54.03 70 LEU A N 1
ATOM 585 C CA . LEU A 1 70 ? 16.975 4.056 1.682 1.00 54.03 70 LEU A CA 1
ATOM 586 C C . LEU A 1 70 ? 18.348 3.456 1.384 1.00 54.03 70 LEU A C 1
ATOM 588 O O . LEU A 1 70 ? 19.136 3.222 2.295 1.00 54.03 70 LEU A O 1
ATOM 592 N N . SER A 1 71 ? 18.633 3.176 0.116 1.00 47.78 71 SER A N 1
ATOM 593 C CA . SER A 1 71 ? 20.000 3.338 -0.373 1.00 47.78 71 SER A CA 1
ATOM 594 C C . SER A 1 71 ? 20.069 4.751 -0.933 1.00 47.78 71 SER A C 1
ATOM 596 O O . SER A 1 71 ? 19.394 5.065 -1.905 1.00 47.78 71 SER A O 1
ATOM 598 N N . SER A 1 72 ? 20.780 5.624 -0.223 1.00 49.66 72 SER A N 1
ATOM 599 C CA . SER A 1 72 ? 20.930 7.052 -0.498 1.00 49.66 72 SER A CA 1
ATOM 600 C C . SER A 1 72 ? 21.278 7.361 -1.956 1.00 49.66 72 SER A C 1
ATOM 602 O O . SER A 1 72 ? 22.453 7.430 -2.290 1.00 49.66 72 SER A O 1
ATOM 604 N N . THR A 1 73 ? 20.282 7.619 -2.799 1.00 57.53 73 THR A N 1
ATOM 605 C CA . THR A 1 73 ? 20.455 8.289 -4.096 1.00 57.53 73 THR A CA 1
ATOM 606 C C . THR A 1 73 ? 19.145 8.940 -4.523 1.00 57.53 73 THR A C 1
ATOM 608 O O . THR A 1 73 ? 18.468 8.488 -5.438 1.00 57.53 73 THR A O 1
ATOM 611 N N . LEU A 1 74 ? 18.789 10.052 -3.887 1.00 60.12 74 LEU A N 1
ATOM 612 C CA . LEU A 1 74 ? 18.085 11.111 -4.604 1.00 60.12 74 LEU A CA 1
ATOM 613 C C . LEU A 1 74 ? 18.961 12.365 -4.515 1.00 60.12 74 LEU A C 1
ATOM 615 O O . LEU A 1 74 ? 19.445 12.666 -3.424 1.00 60.12 74 LEU A O 1
ATOM 619 N N . PRO A 1 75 ? 19.219 13.079 -5.623 1.00 53.72 75 PRO A N 1
ATOM 620 C CA . PRO A 1 75 ? 19.860 14.380 -5.550 1.00 53.72 75 PRO A CA 1
ATOM 621 C C . PRO A 1 75 ? 18.889 15.367 -4.891 1.00 53.72 75 PRO A C 1
ATOM 623 O O . PRO A 1 75 ? 17.763 15.552 -5.356 1.00 53.72 75 PRO A O 1
ATOM 626 N N . ASP A 1 76 ? 19.335 15.998 -3.807 1.00 56.41 76 ASP A N 1
ATOM 627 C CA . ASP A 1 76 ? 18.641 17.098 -3.144 1.00 56.41 76 ASP A CA 1
ATOM 628 C C . ASP A 1 76 ? 18.480 18.288 -4.106 1.00 56.41 76 ASP A C 1
ATOM 630 O O . ASP A 1 76 ? 19.331 19.170 -4.212 1.00 56.41 76 ASP A O 1
ATOM 634 N N . ASN A 1 77 ? 17.358 18.339 -4.819 1.00 59.75 77 ASN A N 1
ATOM 635 C CA . ASN A 1 77 ? 16.855 19.562 -5.431 1.00 59.75 77 ASN A CA 1
ATOM 636 C C . ASN A 1 77 ? 15.347 19.672 -5.200 1.00 59.75 77 ASN A C 1
ATOM 638 O O . ASN A 1 77 ? 14.542 19.620 -6.119 1.00 59.75 77 ASN A O 1
ATOM 642 N N . ILE A 1 78 ? 14.951 19.860 -3.946 1.00 58.50 78 ILE A N 1
ATOM 643 C CA . ILE A 1 78 ? 13.738 20.624 -3.658 1.00 58.50 78 ILE A CA 1
ATOM 644 C C . ILE A 1 78 ? 14.172 21.746 -2.727 1.00 58.50 78 ILE A C 1
ATOM 646 O O . ILE A 1 78 ? 14.197 21.625 -1.505 1.00 58.50 78 ILE A O 1
ATOM 650 N N . SER A 1 79 ? 14.598 22.844 -3.354 1.00 57.47 79 SER A N 1
ATOM 651 C CA . SER A 1 79 ? 14.806 24.118 -2.682 1.00 57.47 79 SER A CA 1
ATOM 652 C C . SER A 1 79 ? 13.474 24.549 -2.077 1.00 57.47 79 SER A C 1
ATOM 654 O O . SER A 1 79 ? 12.542 24.959 -2.770 1.00 57.47 79 SER A O 1
ATOM 656 N N . HIS A 1 80 ? 13.384 24.420 -0.760 1.00 54.44 80 HIS A N 1
ATOM 657 C CA . HIS A 1 80 ? 12.372 25.076 0.042 1.00 54.44 80 HIS A CA 1
ATOM 658 C C . HIS A 1 80 ? 12.504 26.592 -0.146 1.00 54.44 80 HIS A C 1
ATOM 660 O O . HIS A 1 80 ? 13.396 27.220 0.420 1.00 54.44 80 HIS A O 1
ATOM 666 N N . LYS A 1 81 ? 11.580 27.203 -0.888 1.00 48.34 81 LYS A N 1
ATOM 667 C CA . LYS A 1 81 ? 11.262 28.621 -0.705 1.00 48.34 81 LYS A CA 1
ATOM 668 C C . LYS A 1 81 ? 9.754 28.836 -0.739 1.00 48.34 81 LYS A C 1
ATOM 670 O O . LYS A 1 81 ? 9.202 29.358 -1.699 1.00 48.34 81 LYS A O 1
ATOM 675 N N . SER A 1 82 ? 9.105 28.476 0.363 1.00 51.31 82 SER A N 1
ATOM 676 C CA . SER A 1 82 ? 7.867 29.134 0.773 1.00 51.31 82 SER A CA 1
ATOM 677 C C . SER A 1 82 ? 8.245 30.291 1.690 1.00 51.31 82 SER A C 1
ATOM 679 O O . SER A 1 82 ? 8.413 30.115 2.891 1.00 51.31 82 SER A O 1
ATOM 681 N N . THR A 1 83 ? 8.396 31.480 1.116 1.00 42.47 83 THR A N 1
ATOM 682 C CA . THR A 1 83 ? 8.262 32.736 1.860 1.00 42.47 83 THR A CA 1
ATOM 683 C C . THR A 1 83 ? 7.002 33.412 1.353 1.00 42.47 83 THR A C 1
ATOM 685 O O . THR A 1 83 ? 7.024 34.080 0.323 1.00 42.47 83 THR A O 1
ATOM 688 N N . VAL A 1 84 ? 5.901 33.178 2.068 1.00 49.56 84 VAL A N 1
ATOM 689 C CA . VAL A 1 84 ? 4.736 34.061 2.061 1.00 49.56 84 VAL A CA 1
ATOM 690 C C . VAL A 1 84 ? 5.101 35.249 2.944 1.00 49.56 84 VAL A C 1
ATOM 692 O O . VAL A 1 84 ? 5.223 35.092 4.155 1.00 49.56 84 VAL A O 1
ATOM 695 N N . THR A 1 85 ? 5.257 36.422 2.340 1.00 43.62 85 THR A N 1
ATOM 696 C CA . THR A 1 85 ? 5.187 37.705 3.045 1.00 43.62 85 THR A CA 1
ATOM 697 C C . THR A 1 85 ? 4.303 38.620 2.208 1.00 43.62 85 THR A C 1
ATOM 699 O O . THR A 1 85 ? 4.486 38.725 0.998 1.00 43.62 85 THR A O 1
ATOM 702 N N . ALA A 1 86 ? 3.291 39.184 2.860 1.00 50.75 86 ALA A N 1
ATOM 703 C CA . ALA A 1 86 ? 2.184 39.918 2.267 1.00 50.75 86 ALA A CA 1
ATOM 704 C C . ALA A 1 86 ? 2.591 41.215 1.530 1.00 50.75 86 ALA A C 1
ATOM 706 O O . ALA A 1 86 ? 3.567 41.872 1.884 1.00 50.75 86 ALA A O 1
ATOM 707 N N . GLU A 1 87 ? 1.771 41.544 0.528 1.00 47.12 87 GLU A N 1
ATOM 708 C CA . GLU A 1 87 ? 1.652 42.778 -0.275 1.00 47.12 87 GLU A CA 1
ATOM 709 C C . GLU A 1 87 ? 1.563 44.084 0.563 1.00 47.12 87 GLU A C 1
ATOM 711 O O . GLU A 1 87 ? 1.118 44.013 1.712 1.00 47.12 87 GLU A O 1
ATOM 716 N N . PRO A 1 88 ? 1.947 45.282 0.035 1.00 50.31 88 PRO A N 1
ATOM 717 C CA . PRO A 1 88 ? 1.109 45.978 -0.962 1.00 50.31 88 PRO A CA 1
ATOM 718 C C . PRO A 1 88 ? 1.797 46.845 -2.044 1.00 50.31 88 PRO A C 1
ATOM 720 O O . PRO A 1 88 ? 2.798 47.514 -1.818 1.00 50.31 88 PRO A O 1
ATOM 723 N N . SER A 1 89 ? 1.089 46.929 -3.180 1.00 41.22 89 SER A N 1
ATOM 724 C CA . SER A 1 89 ? 0.853 48.121 -4.016 1.00 41.22 89 SER A CA 1
ATOM 725 C C . SER A 1 89 ? 2.034 48.794 -4.734 1.00 41.22 89 SER A C 1
ATOM 727 O O . SER A 1 89 ? 2.765 49.597 -4.161 1.00 41.22 89 SER A O 1
ATOM 729 N N . THR A 1 90 ? 2.065 48.664 -6.065 1.00 38.44 90 THR A N 1
ATOM 730 C CA . THR A 1 90 ? 1.622 49.686 -7.056 1.00 38.44 90 THR A CA 1
ATOM 731 C C . THR A 1 90 ? 2.344 49.421 -8.389 1.00 38.44 90 THR A C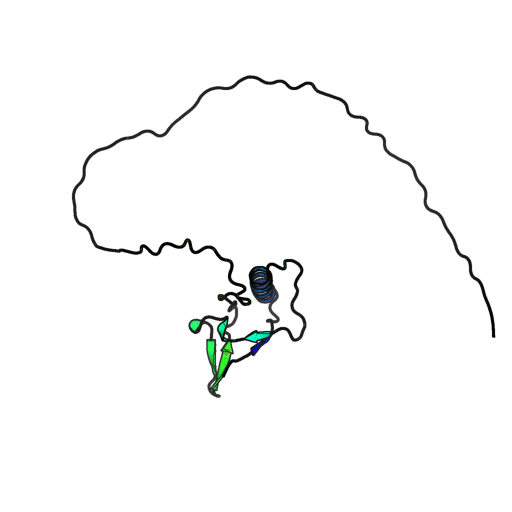 1
ATOM 733 O O . THR A 1 90 ? 3.568 49.386 -8.444 1.00 38.44 90 THR A O 1
ATOM 736 N N . ALA A 1 91 ? 1.574 49.215 -9.461 1.00 53.78 91 ALA A N 1
ATOM 737 C CA . ALA A 1 91 ? 2.029 49.069 -10.855 1.00 53.78 91 ALA A CA 1
ATOM 738 C C . ALA A 1 91 ? 2.786 50.344 -11.346 1.00 53.78 91 ALA A C 1
ATOM 740 O O . ALA A 1 91 ? 2.661 51.362 -10.661 1.00 53.78 91 ALA A O 1
ATOM 741 N N . PRO A 1 92 ? 3.490 50.397 -12.513 1.00 53.19 92 PRO A N 1
ATOM 742 C CA . PRO A 1 92 ? 2.929 49.986 -13.814 1.00 53.19 92 PRO A CA 1
ATOM 743 C C . PRO A 1 92 ? 3.912 49.486 -14.920 1.00 53.19 92 PRO A C 1
ATOM 745 O O . PRO A 1 92 ? 5.127 49.544 -14.782 1.00 53.19 92 PRO A O 1
ATOM 748 N N . VAL A 1 93 ? 3.308 49.089 -16.061 1.00 38.59 93 VAL A N 1
ATOM 749 C CA . VAL A 1 93 ? 3.832 49.055 -17.463 1.00 38.59 93 VAL A CA 1
ATOM 750 C C . VAL A 1 93 ? 4.685 47.828 -17.872 1.00 38.59 93 VAL A C 1
ATOM 752 O O . VAL A 1 93 ? 5.821 47.685 -17.449 1.00 38.59 93 VAL A O 1
ATOM 755 N N . VAL A 1 94 ? 4.096 46.826 -18.563 1.00 44.94 94 VAL A N 1
ATOM 756 C CA . VAL A 1 94 ? 4.029 46.583 -20.047 1.00 44.94 94 VAL A CA 1
ATOM 757 C C . VAL A 1 94 ? 5.377 46.169 -20.664 1.00 44.94 94 VAL A C 1
ATOM 759 O O . VAL A 1 94 ? 6.330 46.932 -20.634 1.00 44.94 94 VAL A O 1
ATOM 762 N N . ASN A 1 95 ? 5.502 44.958 -21.223 1.00 46.25 95 ASN A N 1
ATOM 763 C CA . ASN A 1 95 ? 5.246 44.612 -22.641 1.00 46.25 95 ASN A CA 1
ATOM 764 C C . ASN A 1 95 ? 5.134 43.065 -22.788 1.00 46.25 95 ASN A C 1
ATOM 766 O O . ASN A 1 95 ? 5.857 42.330 -22.135 1.00 46.25 95 ASN A O 1
ATOM 770 N N . SER A 1 96 ? 4.113 42.455 -23.406 1.00 46.19 96 SER A N 1
ATOM 771 C CA . SER A 1 96 ? 3.657 42.433 -24.811 1.00 46.19 96 SER A CA 1
ATOM 772 C C . SER A 1 96 ? 4.658 41.874 -25.822 1.00 46.19 96 SER A C 1
ATOM 774 O O . SER A 1 96 ? 5.375 42.655 -26.436 1.00 46.19 96 SER A O 1
ATOM 776 N N . ASN A 1 97 ? 4.586 40.556 -26.064 1.00 54.09 97 ASN A N 1
ATOM 777 C CA . ASN A 1 97 ? 4.487 39.956 -27.407 1.00 54.09 97 ASN A CA 1
ATOM 778 C C . ASN A 1 97 ? 4.507 38.414 -27.367 1.00 54.09 97 ASN A C 1
ATOM 780 O O . ASN A 1 97 ? 5.542 37.763 -27.269 1.00 54.09 97 ASN A O 1
ATOM 784 N N . ASN A 1 98 ? 3.322 37.831 -27.526 1.00 55.25 98 ASN A N 1
ATOM 785 C CA . ASN A 1 98 ? 3.135 36.524 -28.138 1.00 55.25 98 ASN A CA 1
ATOM 786 C C . ASN A 1 98 ? 2.916 36.688 -29.655 1.00 55.25 98 ASN A C 1
ATOM 788 O O . ASN A 1 98 ? 2.374 37.696 -30.104 1.00 55.25 98 ASN A O 1
ATOM 792 N N . SER A 1 99 ? 3.220 35.613 -30.388 1.00 44.19 99 SER A N 1
ATOM 793 C CA . SER A 1 99 ? 2.856 35.338 -31.791 1.00 44.19 99 SER A CA 1
ATOM 794 C C . SER A 1 99 ? 3.791 35.924 -32.858 1.00 44.19 99 SER A C 1
ATOM 796 O O . SER A 1 99 ? 4.253 37.045 -32.727 1.00 44.19 99 SER A O 1
ATOM 798 N N . ALA A 1 100 ? 4.062 35.295 -34.001 1.00 41.34 100 ALA A N 1
ATOM 799 C CA . ALA A 1 100 ? 3.953 33.922 -34.494 1.00 41.34 100 ALA A CA 1
ATOM 800 C C . ALA A 1 100 ? 4.525 33.916 -35.943 1.00 41.34 100 ALA A C 1
ATOM 802 O O . ALA A 1 100 ? 4.604 34.965 -36.574 1.00 41.34 100 ALA A O 1
ATOM 803 N N . VAL A 1 101 ? 4.769 32.711 -36.475 1.00 39.59 101 VAL A N 1
ATOM 804 C CA . VAL A 1 101 ? 4.719 32.309 -37.906 1.00 39.59 101 VAL A CA 1
ATOM 805 C C . VAL A 1 101 ? 5.939 32.549 -38.826 1.00 39.59 101 VAL A C 1
ATOM 807 O O . VAL A 1 101 ? 6.514 33.631 -38.896 1.00 39.59 101 VAL A O 1
ATOM 810 N N . THR A 1 102 ? 6.122 31.533 -39.693 1.00 37.12 102 THR A N 1
ATOM 811 C CA . THR A 1 102 ? 6.666 31.510 -41.080 1.00 37.12 102 THR A CA 1
ATOM 812 C C . THR A 1 102 ? 8.192 31.356 -41.198 1.00 37.12 102 THR A C 1
ATOM 814 O O . THR A 1 102 ? 8.919 32.118 -40.586 1.00 37.12 102 THR A O 1
ATOM 817 N N . ALA A 1 103 ? 8.790 30.428 -41.960 1.00 38.19 103 ALA A N 1
ATOM 818 C CA . ALA A 1 103 ? 8.332 29.537 -43.030 1.00 38.19 103 ALA A CA 1
ATOM 819 C C . ALA A 1 103 ? 9.310 28.336 -43.196 1.00 38.19 103 ALA A C 1
ATOM 821 O O . ALA A 1 103 ? 10.506 28.481 -42.953 1.00 38.19 103 ALA A O 1
ATOM 822 N N . GLU A 1 104 ? 8.809 27.179 -43.647 1.00 39.94 104 GLU A N 1
ATOM 823 C CA . GLU A 1 104 ? 9.558 26.137 -44.394 1.00 39.94 104 GLU A CA 1
ATOM 824 C C . GLU A 1 104 ? 10.005 26.679 -45.784 1.00 39.94 104 GLU A C 1
ATOM 826 O O . GLU A 1 104 ? 9.494 27.744 -46.144 1.00 39.94 104 GLU A O 1
ATOM 831 N N . PRO A 1 105 ? 10.868 26.028 -46.621 1.00 50.97 105 PRO A N 1
ATOM 832 C CA . PRO A 1 105 ? 11.136 24.576 -46.723 1.00 50.97 105 PRO A CA 1
ATOM 833 C C . PRO A 1 105 ? 12.596 24.161 -47.054 1.00 50.97 105 PRO A C 1
ATOM 835 O O . PRO A 1 105 ? 13.411 24.983 -47.459 1.00 50.97 105 PRO A O 1
ATOM 838 N N . SER A 1 106 ? 12.910 22.858 -46.959 1.00 34.22 106 SER A N 1
ATOM 839 C CA . SER A 1 106 ? 13.712 22.092 -47.950 1.00 34.22 106 SER A CA 1
ATOM 840 C C . SER A 1 106 ? 13.906 20.629 -47.511 1.00 34.22 106 SER A C 1
ATOM 842 O O . SER A 1 106 ? 14.776 20.299 -46.710 1.00 34.22 106 SER A O 1
ATOM 844 N N . THR A 1 107 ? 13.089 19.742 -48.073 1.00 47.53 107 THR A N 1
ATOM 845 C CA . THR A 1 107 ? 13.324 18.289 -48.272 1.00 47.53 107 THR A CA 1
ATOM 846 C C . THR A 1 107 ? 14.036 18.155 -49.653 1.00 47.53 107 THR A C 1
ATOM 848 O O . THR A 1 107 ? 13.834 19.072 -50.452 1.00 47.53 107 THR A O 1
ATOM 851 N N . PRO A 1 108 ? 14.813 17.100 -50.029 1.00 50.81 108 PRO A N 1
ATOM 852 C CA . PRO A 1 108 ? 14.509 15.706 -49.718 1.00 50.81 108 PRO A CA 1
ATOM 853 C C . PRO A 1 108 ? 15.658 14.694 -49.527 1.00 50.81 108 PRO A C 1
ATOM 855 O O . PRO A 1 108 ? 16.798 14.861 -49.948 1.00 50.81 108 PRO A O 1
ATOM 858 N N . ALA A 1 109 ? 15.273 13.578 -48.905 1.00 51.97 109 ALA A N 1
ATOM 859 C CA . ALA A 1 109 ? 15.975 12.299 -48.910 1.00 51.97 109 ALA A CA 1
ATOM 860 C C . ALA A 1 109 ? 15.982 11.641 -50.306 1.00 51.97 109 ALA A C 1
ATOM 862 O O . ALA A 1 109 ? 15.080 11.903 -51.105 1.00 51.97 109 ALA A O 1
ATOM 863 N N . PRO A 1 110 ? 16.870 10.665 -50.559 1.00 47.50 110 PRO A N 1
ATOM 864 C CA . PRO A 1 110 ? 16.601 9.594 -51.501 1.00 47.50 110 PRO A CA 1
ATOM 865 C C . PRO A 1 110 ? 15.989 8.371 -50.784 1.00 47.50 110 PRO A C 1
ATOM 867 O O . PRO A 1 110 ? 16.642 7.648 -50.035 1.00 47.50 110 PRO A O 1
ATOM 870 N N . VAL A 1 111 ? 14.690 8.188 -51.036 1.00 47.12 111 VAL A N 1
ATOM 871 C CA . VAL A 1 111 ? 13.983 6.937 -51.406 1.00 47.12 111 VAL A CA 1
ATOM 872 C C . VAL A 1 111 ? 14.897 5.905 -52.115 1.00 47.12 111 VAL A C 1
ATOM 874 O O . VAL A 1 111 ? 15.827 6.307 -52.799 1.00 47.12 111 VAL A O 1
ATOM 877 N N . VAL A 1 112 ? 14.731 4.575 -52.133 1.00 45.38 112 VAL A N 1
ATOM 878 C CA . VAL A 1 112 ? 13.686 3.586 -51.795 1.00 45.38 112 VAL A CA 1
ATOM 879 C C . VAL A 1 112 ? 14.338 2.216 -52.082 1.00 45.38 112 VAL A C 1
ATOM 881 O O . VAL A 1 112 ? 15.097 2.113 -53.042 1.00 45.38 112 VAL A O 1
ATOM 884 N N . ASN A 1 113 ? 14.027 1.149 -51.346 1.00 39.34 113 ASN A N 1
ATOM 885 C CA . ASN A 1 113 ? 13.226 0.058 -51.916 1.00 39.34 113 ASN A CA 1
ATOM 886 C C . ASN A 1 113 ? 12.926 -1.063 -50.924 1.00 39.34 113 ASN A C 1
ATOM 888 O O . ASN A 1 113 ? 13.700 -1.422 -50.044 1.00 39.34 113 ASN A O 1
ATOM 892 N N . SER A 1 114 ? 11.707 -1.545 -51.099 1.00 48.00 114 SER A N 1
ATOM 893 C CA . SER A 1 114 ? 11.061 -2.625 -50.392 1.00 48.00 114 SER A CA 1
ATOM 894 C C . SER A 1 114 ? 11.267 -3.910 -51.180 1.00 48.00 114 SER A C 1
ATOM 896 O O . SER A 1 114 ? 11.109 -3.913 -52.401 1.00 48.00 114 SER A O 1
ATOM 898 N N . ASN A 1 115 ? 11.454 -5.024 -50.488 1.00 44.66 115 ASN A N 1
ATOM 899 C CA . ASN A 1 115 ? 11.012 -6.317 -50.987 1.00 44.66 115 ASN A CA 1
ATOM 900 C C . ASN A 1 115 ? 10.339 -7.107 -49.860 1.00 44.66 115 ASN A C 1
ATOM 902 O O . ASN A 1 115 ? 10.965 -7.740 -49.018 1.00 44.66 115 ASN A O 1
ATOM 906 N N . SER A 1 116 ? 9.007 -7.076 -49.875 1.00 49.19 116 SER A N 1
ATOM 907 C CA .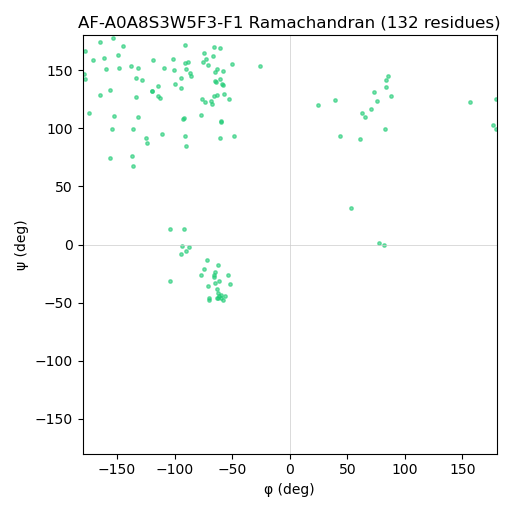 SER A 1 116 ? 8.194 -8.146 -49.310 1.00 49.19 116 SER A CA 1
ATOM 908 C C . SER A 1 116 ? 8.556 -9.460 -49.994 1.00 49.19 116 SER A C 1
ATOM 910 O O . SER A 1 116 ? 8.626 -9.504 -51.221 1.00 49.19 116 SER A O 1
ATOM 912 N N . SER A 1 117 ? 8.685 -10.542 -49.234 1.00 45.97 117 SER A N 1
ATOM 913 C CA . SER A 1 117 ? 8.247 -11.865 -49.678 1.00 45.97 117 SER A CA 1
ATOM 914 C C . SER A 1 117 ? 7.961 -12.749 -48.474 1.00 45.97 117 SER A C 1
ATOM 916 O O . SER A 1 117 ? 8.676 -12.777 -47.478 1.00 45.97 117 SER A O 1
ATOM 918 N N . VAL A 1 118 ? 6.812 -13.383 -48.599 1.00 46.94 118 VAL A N 1
ATOM 919 C CA . VAL A 1 118 ? 6.050 -14.179 -47.655 1.00 46.94 118 VAL A CA 1
ATOM 920 C C . VAL A 1 118 ? 6.288 -15.662 -47.984 1.00 46.94 118 VAL A C 1
ATOM 922 O O . VAL A 1 118 ? 6.602 -15.978 -49.127 1.00 46.94 118 VAL A O 1
ATOM 925 N N . LEU A 1 119 ? 6.031 -16.529 -46.993 1.00 46.31 119 LEU A N 1
ATOM 926 C CA . LEU A 1 119 ? 5.912 -18.001 -47.040 1.00 46.31 119 LEU A CA 1
ATOM 927 C C . LEU A 1 119 ? 7.211 -18.810 -47.152 1.00 46.31 119 LEU A C 1
ATOM 929 O O . LEU A 1 119 ? 7.944 -18.683 -48.120 1.00 46.31 119 LEU A O 1
ATOM 933 N N . THR A 1 120 ? 7.410 -19.718 -46.190 1.00 39.97 120 THR A N 1
ATOM 934 C CA . THR A 1 120 ? 7.227 -21.182 -46.362 1.00 39.97 120 THR A CA 1
ATOM 935 C C . THR A 1 120 ? 7.408 -21.862 -44.987 1.00 39.97 120 THR A C 1
ATOM 937 O O . THR A 1 120 ? 8.402 -21.587 -44.322 1.00 39.97 120 THR A O 1
ATOM 940 N N . VAL A 1 121 ? 6.367 -22.469 -44.385 1.00 47.44 121 VAL A N 1
ATOM 941 C CA . VAL A 1 121 ? 6.131 -23.940 -44.242 1.00 47.44 121 VAL A CA 1
ATOM 942 C C . VAL A 1 121 ? 7.411 -24.746 -43.934 1.00 47.44 121 VAL A C 1
ATOM 944 O O . VAL A 1 121 ? 8.399 -24.605 -44.636 1.00 47.44 121 VAL A O 1
ATOM 947 N N . GLU A 1 122 ? 7.517 -25.545 -42.866 1.00 55.03 122 GLU A N 1
ATOM 948 C CA . GLU A 1 122 ? 6.682 -26.701 -42.489 1.00 55.03 122 GLU A CA 1
ATOM 949 C C . GLU A 1 122 ? 6.822 -27.075 -40.985 1.00 55.03 122 GLU A C 1
ATOM 951 O O . GLU A 1 122 ? 7.842 -26.775 -40.358 1.00 55.03 122 GLU A O 1
ATOM 956 N N . PRO A 1 123 ? 5.846 -27.817 -40.426 1.00 61.75 123 PRO A N 1
ATOM 957 C CA . PRO A 1 123 ? 5.960 -28.608 -39.200 1.00 61.75 123 PRO A CA 1
ATOM 958 C C . PRO A 1 123 ? 6.419 -30.051 -39.503 1.00 61.75 123 PRO A C 1
ATOM 960 O O . PRO A 1 123 ? 6.068 -30.585 -40.548 1.00 61.75 123 PRO A O 1
ATOM 963 N N . SER A 1 124 ? 7.117 -30.735 -38.584 1.00 48.34 124 SER A N 1
ATOM 964 C CA . SER A 1 124 ? 6.983 -32.196 -38.362 1.00 48.34 124 SER A CA 1
ATOM 965 C C . SER A 1 124 ? 7.929 -32.710 -37.263 1.00 48.34 124 SER A C 1
ATOM 967 O O . SER A 1 124 ? 9.090 -32.325 -37.244 1.00 48.34 124 SER A O 1
ATOM 969 N N . THR A 1 125 ? 7.439 -33.402 -36.218 1.00 44.25 125 THR A N 1
ATOM 970 C CA . THR A 1 125 ? 7.198 -34.877 -36.122 1.00 44.25 125 THR A CA 1
ATOM 971 C C . THR A 1 125 ? 8.547 -35.624 -35.985 1.00 44.25 125 THR A C 1
ATOM 973 O O . THR A 1 125 ? 9.445 -35.356 -36.762 1.00 44.25 125 THR A O 1
ATOM 976 N N . SER A 1 126 ? 8.852 -36.569 -35.086 1.00 47.62 126 SER A N 1
ATOM 977 C CA . SER A 1 126 ? 8.121 -37.401 -34.124 1.00 47.62 126 SER A CA 1
ATOM 978 C C . SER A 1 126 ? 9.124 -38.149 -33.216 1.00 47.62 126 SER A C 1
ATOM 980 O O . SER A 1 126 ? 10.256 -38.392 -33.621 1.00 47.62 126 SER A O 1
ATOM 982 N N . LEU A 1 127 ? 8.643 -38.583 -32.046 1.00 52.41 127 LEU A N 1
ATOM 983 C CA . LEU A 1 127 ? 8.843 -39.888 -31.374 1.00 52.41 127 LEU A CA 1
ATOM 984 C C . LEU A 1 127 ? 10.082 -40.775 -31.666 1.00 52.41 127 LEU A C 1
ATOM 986 O O . LEU A 1 127 ? 10.159 -41.410 -32.713 1.00 52.41 127 LEU A O 1
ATOM 990 N N . GLN A 1 128 ? 10.858 -41.043 -30.608 1.00 54.97 128 GLN A N 1
ATOM 991 C CA . GLN A 1 128 ? 11.438 -42.349 -30.204 1.00 54.97 128 GLN A CA 1
ATOM 992 C C . GLN A 1 128 ? 11.594 -42.246 -28.668 1.00 54.97 128 GLN A C 1
ATOM 994 O O . GLN A 1 128 ? 12.255 -41.327 -28.201 1.00 54.97 128 GLN A O 1
ATOM 999 N N . LEU A 1 129 ? 10.875 -42.936 -27.777 1.00 60.31 129 LEU A N 1
ATOM 1000 C CA . LEU A 1 129 ? 10.701 -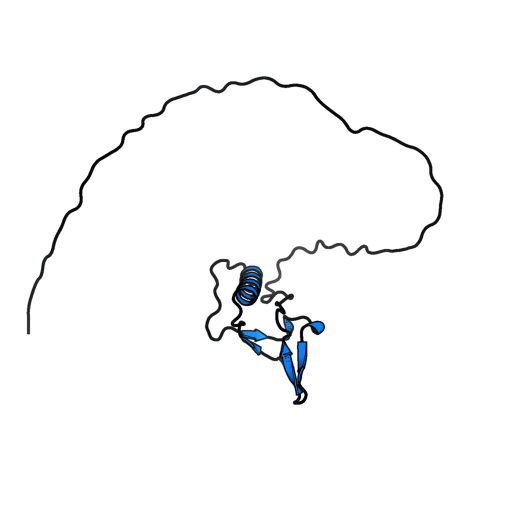44.373 -27.533 1.00 60.31 129 LEU A CA 1
ATOM 1001 C C . LEU A 1 129 ? 11.995 -45.204 -27.565 1.00 60.31 129 LEU A C 1
ATOM 1003 O O . LEU A 1 129 ? 12.362 -45.753 -28.594 1.00 60.31 129 LEU A O 1
ATOM 1007 N N . SER A 1 130 ? 12.583 -45.390 -26.385 1.00 57.84 130 SER A N 1
ATOM 1008 C CA . SER A 1 130 ? 13.388 -46.559 -25.997 1.00 57.84 130 SER A CA 1
ATOM 1009 C C . SER A 1 130 ? 13.298 -46.663 -24.463 1.00 57.84 130 SER A C 1
ATOM 1011 O O . SER A 1 130 ? 13.738 -45.748 -23.775 1.00 57.84 130 SER A O 1
ATOM 1013 N N . LYS A 1 131 ? 12.445 -47.530 -23.897 1.00 54.91 131 LYS A N 1
ATOM 1014 C CA . LYS A 1 131 ? 12.656 -48.971 -23.640 1.00 54.91 131 LYS A CA 1
ATOM 1015 C C . LYS A 1 131 ? 13.807 -49.234 -22.657 1.00 54.91 131 LYS A C 1
ATOM 1017 O O . LYS A 1 131 ? 14.930 -48.871 -22.969 1.00 54.91 131 LYS A O 1
ATOM 1022 N N . GLU A 1 132 ? 13.468 -49.763 -21.468 1.00 54.38 132 GLU A N 1
ATOM 1023 C CA . GLU A 1 132 ? 13.887 -51.110 -20.979 1.00 54.38 132 GLU A CA 1
ATOM 1024 C C . GLU A 1 132 ? 15.299 -51.047 -20.344 1.00 54.38 132 GLU A C 1
ATOM 1026 O O . GLU A 1 132 ? 16.166 -50.378 -20.881 1.00 54.38 132 GLU A O 1
ATOM 1031 N N . SER A 1 133 ? 15.693 -51.609 -19.202 1.00 55.72 133 SER A N 1
ATOM 1032 C CA . SER A 1 133 ? 15.253 -52.599 -18.199 1.00 55.72 133 SER A CA 1
ATOM 1033 C C . SER A 1 133 ? 16.171 -52.345 -16.966 1.00 55.72 133 SER A C 1
ATOM 1035 O O . SER A 1 133 ? 17.098 -51.547 -17.079 1.00 55.72 133 SER A O 1
ATOM 1037 N N . PHE A 1 134 ? 16.083 -52.916 -15.767 1.00 55.41 134 PHE A N 1
ATOM 1038 C CA . PHE A 1 134 ? 15.452 -54.087 -15.168 1.00 55.41 134 PHE A CA 1
ATOM 1039 C C . PHE A 1 134 ? 15.374 -53.797 -13.656 1.00 55.41 134 PHE A C 1
ATOM 1041 O O . PHE A 1 134 ? 16.286 -53.088 -13.164 1.00 55.41 134 PHE A O 1
#

Organism: Parnassius apollo (NCBI:txid110799)

pLDDT: mean 70.69, std 21.88, range [34.22, 96.12]

Mean predicted aligned error: 19.57 Å

Foldseek 3Di:
DKDKAFQDPPVVLNVLQQVLQCVLVVNPPDHDDRPDIAIPVQFDPVQWDADPVRDIDGHPSTYGDDRRHPPDDDPPPPPDDPDDDDDDDDDDDDDDDDDDDDDDDDDDDDDDDDDDDDDDDDDDDDDDDDDDDD

Sequence (134 aa):
MFAWYRFPADPVIFERWTAKVRLSREESWWNPREHSVICSNHFNESDLYFTKGGLKRLCKGAVPQNALFLSSTLPDNISHKSTVTAEPSTAPVVNSNNSAVTAEPSTPAPVVNSNSSVLTVEPSTSLQLSKESF